Protein AF-A0A9N9KCC9-F1 (afdb_monomer_lite)

Secondary structure (DSSP, 8-state):
--------HHHHHHHHHHHHHHHSTTTTSHHHHHHHHHSTTTTT-TTS-HHHHHHHHHHHHHHHHHHHHHHHHHHHHHHHHHHHHHHHS--

pLDDT: mean 84.53, std 13.95, range [43.78, 96.81]

Foldseek 3Di:
DDDPPPPPPVVVVVVVVVVCCVVPPPCLALVNCLVLCVDPVRVVVPVDDPVSNVSNVVVNVVVVVVVVVVVVVVVVVVVVVVVVVVVVPPD

Sequence (91 aa):
AYTPISIDIDEIKNNLYNAMNHYWPNLTSPSSLLPSLLDPRCKNLSFVSFPERFATENLLREEYDKLKNHIDKEKKNARTEVKSSAKKNTK

Organism: NCBI:txid60492

Structure (mmCIF, N/CA/C/O backbone):
data_AF-A0A9N9KCC9-F1
#
_entry.id   AF-A0A9N9KCC9-F1
#
loop_
_atom_site.group_PDB
_atom_site.id
_atom_site.type_symbol
_atom_site.label_atom_id
_atom_site.label_alt_id
_atom_site.label_comp_id
_atom_site.label_asym_id
_atom_site.label_entity_id
_atom_site.label_seq_id
_atom_site.pdbx_PDB_ins_code
_atom_site.Cartn_x
_atom_site.Cartn_y
_atom_site.Cartn_z
_atom_site.occupancy
_atom_site.B_iso_or_equiv
_atom_site.auth_seq_id
_atom_site.auth_comp_id
_atom_site.auth_asym_id
_atom_site.auth_atom_id
_atom_site.pdbx_PDB_model_num
ATOM 1 N N . ALA A 1 1 ? 18.153 -6.339 -47.487 1.00 49.47 1 ALA A N 1
ATOM 2 C CA . ALA A 1 1 ? 18.643 -6.792 -46.172 1.00 49.47 1 ALA A CA 1
ATOM 3 C C . ALA A 1 1 ? 17.526 -6.569 -45.165 1.00 49.47 1 ALA A C 1
ATOM 5 O O . ALA A 1 1 ? 17.030 -5.454 -45.093 1.00 49.47 1 ALA A O 1
ATOM 6 N N . TYR A 1 2 ? 17.063 -7.617 -44.485 1.00 56.62 2 TYR A N 1
ATOM 7 C CA . TYR A 1 2 ? 16.041 -7.491 -43.446 1.00 56.62 2 TYR A CA 1
ATOM 8 C C . TYR A 1 2 ? 16.769 -7.240 -42.125 1.00 56.62 2 TYR A C 1
ATOM 10 O O . TYR A 1 2 ? 17.455 -8.128 -41.628 1.00 56.62 2 TYR A O 1
ATOM 18 N N . THR A 1 3 ? 16.705 -6.018 -41.606 1.00 61.22 3 THR A N 1
ATOM 19 C CA . THR A 1 3 ? 17.191 -5.708 -40.258 1.00 61.22 3 THR A CA 1
ATOM 20 C C . THR A 1 3 ? 16.079 -6.077 -39.281 1.00 61.22 3 THR A C 1
ATOM 22 O O . THR A 1 3 ? 14.997 -5.491 -39.377 1.00 61.22 3 THR A O 1
ATOM 25 N N . PRO A 1 4 ? 16.279 -7.040 -38.366 1.00 61.97 4 PRO A N 1
ATOM 26 C CA . PRO A 1 4 ? 15.312 -7.282 -37.310 1.00 61.97 4 PRO A CA 1
ATOM 27 C C . PRO A 1 4 ? 15.193 -5.989 -36.509 1.00 61.97 4 PRO A C 1
ATOM 29 O O . PRO A 1 4 ? 16.202 -5.463 -36.042 1.00 61.97 4 PRO A O 1
ATOM 32 N N . ILE A 1 5 ? 13.979 -5.458 -36.387 1.00 66.69 5 ILE A N 1
ATOM 33 C CA . ILE A 1 5 ? 13.704 -4.372 -35.452 1.00 66.69 5 ILE A CA 1
ATOM 34 C C . ILE A 1 5 ? 13.980 -4.963 -34.071 1.00 66.69 5 ILE A C 1
ATOM 36 O O . ILE A 1 5 ? 13.192 -5.764 -33.567 1.00 66.69 5 ILE A O 1
ATOM 40 N N . SER A 1 6 ? 15.133 -4.641 -33.487 1.00 68.62 6 SER A N 1
ATOM 41 C CA . SER A 1 6 ? 15.373 -4.894 -32.075 1.00 68.62 6 SER A CA 1
ATOM 42 C C . SER A 1 6 ? 14.457 -3.941 -31.328 1.00 68.62 6 SER A C 1
ATOM 44 O O . SER A 1 6 ? 14.753 -2.755 -31.203 1.00 68.62 6 SER A O 1
ATOM 46 N N . ILE A 1 7 ? 13.293 -4.441 -30.931 1.00 73.56 7 ILE A N 1
ATOM 47 C CA . ILE A 1 7 ? 12.386 -3.695 -30.074 1.00 73.56 7 ILE A CA 1
ATOM 48 C C . ILE A 1 7 ? 13.141 -3.445 -28.773 1.00 73.56 7 ILE A C 1
ATOM 50 O O . ILE A 1 7 ? 13.427 -4.391 -28.034 1.00 73.56 7 ILE A O 1
ATOM 54 N N . ASP A 1 8 ? 13.489 -2.186 -28.523 1.00 87.94 8 ASP A N 1
ATOM 55 C CA . ASP A 1 8 ? 14.068 -1.787 -27.254 1.00 87.94 8 ASP A CA 1
ATOM 56 C C . ASP A 1 8 ? 12.957 -1.813 -26.201 1.00 87.94 8 ASP A C 1
ATOM 58 O O . ASP A 1 8 ? 12.094 -0.936 -26.105 1.00 87.94 8 ASP A O 1
ATOM 62 N N . ILE A 1 9 ? 12.940 -2.902 -25.439 1.00 90.94 9 ILE A N 1
ATOM 63 C CA . ILE A 1 9 ? 11.974 -3.121 -24.369 1.00 90.94 9 ILE A CA 1
ATOM 64 C C . ILE A 1 9 ? 12.079 -2.005 -23.320 1.00 90.94 9 ILE A C 1
ATOM 66 O O . ILE A 1 9 ? 11.067 -1.655 -22.708 1.00 90.94 9 ILE A O 1
ATOM 70 N N . ASP A 1 10 ? 13.263 -1.436 -23.106 1.00 92.12 10 ASP A N 1
ATOM 71 C CA . ASP A 1 10 ? 13.459 -0.399 -22.099 1.00 92.12 10 ASP A CA 1
ATOM 72 C C . ASP A 1 10 ? 12.925 0.953 -22.579 1.00 92.12 10 ASP A C 1
ATOM 74 O O . ASP A 1 10 ? 12.305 1.670 -21.792 1.00 92.12 10 ASP A O 1
ATOM 78 N N . GLU A 1 11 ? 13.020 1.255 -23.876 1.00 93.06 11 GLU A N 1
ATOM 79 C CA . GLU A 1 11 ? 12.348 2.417 -24.472 1.00 93.06 11 GLU A CA 1
ATOM 80 C C . GLU A 1 11 ? 10.821 2.325 -24.315 1.00 93.06 11 GLU A C 1
ATOM 82 O O . GLU A 1 11 ? 10.173 3.283 -23.884 1.00 93.06 11 GLU A O 1
ATOM 87 N N . ILE A 1 12 ? 10.237 1.150 -24.576 1.00 92.44 12 ILE A N 1
ATOM 88 C CA . ILE A 1 12 ? 8.794 0.930 -24.399 1.00 92.44 12 ILE A CA 1
ATOM 89 C C . ILE A 1 12 ? 8.384 1.107 -22.934 1.00 92.44 12 ILE A C 1
ATOM 91 O O . ILE A 1 12 ? 7.402 1.800 -22.654 1.00 92.44 12 ILE A O 1
ATOM 95 N N . LYS A 1 13 ? 9.123 0.508 -21.991 1.00 92.31 13 LYS A N 1
ATOM 96 C CA . LYS A 1 13 ? 8.847 0.659 -20.552 1.00 92.31 13 LYS A CA 1
ATOM 97 C C . LYS A 1 13 ? 8.923 2.119 -20.123 1.00 92.31 13 LYS A C 1
ATOM 99 O O . LYS A 1 13 ? 8.044 2.571 -19.395 1.00 92.31 13 LYS A O 1
ATOM 104 N N . ASN A 1 14 ? 9.938 2.850 -20.581 1.00 94.12 14 ASN A N 1
ATOM 105 C CA . ASN A 1 14 ? 10.125 4.258 -20.243 1.00 94.12 14 ASN A CA 1
ATOM 106 C C . ASN A 1 14 ? 8.985 5.120 -20.789 1.00 94.12 14 ASN A C 1
ATOM 108 O O . ASN A 1 14 ? 8.419 5.923 -20.051 1.00 94.12 14 ASN A O 1
ATOM 112 N N . ASN A 1 15 ? 8.592 4.916 -22.047 1.00 94.88 15 ASN A N 1
ATOM 113 C CA . ASN A 1 15 ? 7.469 5.638 -22.642 1.00 94.88 15 ASN A CA 1
ATOM 114 C C . ASN A 1 15 ? 6.157 5.350 -21.906 1.00 94.88 15 ASN A C 1
ATOM 116 O O . ASN A 1 15 ? 5.399 6.276 -21.613 1.00 94.88 15 ASN A O 1
ATOM 120 N N . LEU A 1 16 ? 5.914 4.088 -21.541 1.00 93.50 16 LEU A N 1
ATOM 121 C CA . LEU A 1 16 ? 4.741 3.711 -20.758 1.00 93.50 16 LEU A CA 1
ATOM 122 C C . LEU A 1 16 ? 4.768 4.338 -19.359 1.00 93.50 16 LEU A C 1
ATOM 124 O O . LEU A 1 16 ? 3.771 4.914 -18.936 1.00 93.50 16 LEU A O 1
ATOM 128 N N . TYR A 1 17 ? 5.901 4.273 -18.658 1.00 90.25 17 TYR A N 1
ATOM 129 C CA . TYR A 1 17 ? 6.069 4.877 -17.336 1.00 90.25 17 TYR A CA 1
ATOM 130 C C . TYR A 1 17 ? 5.837 6.392 -17.372 1.00 90.25 17 TYR A C 1
ATOM 132 O O . TYR A 1 17 ? 5.102 6.933 -16.547 1.00 90.25 17 TYR A O 1
ATOM 140 N N . ASN A 1 18 ? 6.390 7.075 -18.376 1.00 93.06 18 ASN A N 1
ATOM 141 C CA . ASN A 1 18 ? 6.195 8.508 -18.573 1.00 93.06 18 ASN A CA 1
ATOM 142 C C . ASN A 1 18 ? 4.726 8.850 -18.842 1.00 93.06 18 ASN A C 1
ATOM 144 O O . ASN A 1 18 ? 4.200 9.784 -18.239 1.00 93.06 18 ASN A O 1
ATOM 148 N N . ALA A 1 19 ? 4.044 8.074 -19.689 1.00 93.88 19 ALA A N 1
ATOM 149 C CA . ALA A 1 19 ? 2.616 8.247 -19.935 1.00 93.88 19 ALA A CA 1
ATOM 150 C C . ALA A 1 19 ? 1.791 8.013 -18.659 1.00 93.88 19 ALA A C 1
ATOM 152 O O . ALA A 1 19 ? 0.913 8.814 -18.339 1.00 93.88 19 ALA A O 1
ATOM 153 N N . MET A 1 20 ? 2.103 6.962 -17.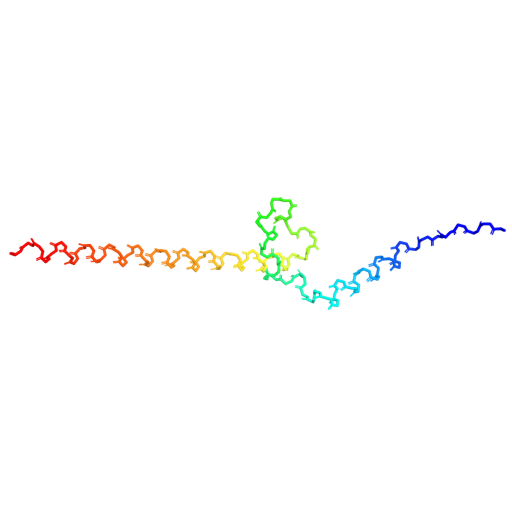894 1.00 91.44 20 MET A N 1
ATOM 154 C CA . MET A 1 20 ? 1.432 6.672 -16.627 1.00 91.44 20 MET A CA 1
ATOM 155 C C . MET A 1 20 ? 1.577 7.826 -15.634 1.00 91.44 20 MET A C 1
ATOM 157 O O . MET A 1 20 ? 0.583 8.261 -15.061 1.00 91.44 20 MET A O 1
ATOM 161 N N . ASN A 1 21 ? 2.786 8.369 -15.489 1.00 88.88 21 ASN A N 1
ATOM 162 C CA . ASN A 1 21 ? 3.039 9.513 -14.615 1.00 88.88 21 ASN A CA 1
ATOM 163 C C . ASN A 1 21 ? 2.360 10.797 -15.098 1.00 88.88 21 ASN A C 1
ATOM 165 O O . ASN A 1 21 ? 1.942 11.610 -14.276 1.00 88.88 21 ASN A O 1
ATOM 169 N N . HIS A 1 22 ? 2.256 10.992 -16.415 1.00 92.31 22 HIS A N 1
ATOM 170 C CA . HIS A 1 22 ? 1.628 12.172 -17.000 1.00 92.31 22 HIS A CA 1
ATOM 171 C C . HIS A 1 22 ? 0.109 12.187 -16.785 1.00 92.31 22 HIS A C 1
ATOM 173 O O . HIS A 1 22 ? -0.443 13.205 -16.374 1.00 92.31 22 HIS A O 1
ATOM 179 N N . TYR A 1 23 ? -0.565 11.063 -17.049 1.00 91.50 23 TYR A N 1
ATOM 180 C CA . TYR A 1 23 ? -2.026 10.979 -16.968 1.00 91.50 23 TYR A CA 1
ATOM 181 C C . TYR A 1 23 ? -2.546 10.645 -15.570 1.00 91.50 23 TYR A C 1
ATOM 183 O O . TYR A 1 23 ? -3.625 11.105 -15.196 1.00 91.50 23 TYR A O 1
ATOM 191 N N . TRP A 1 24 ? -1.791 9.875 -14.786 1.00 88.19 24 TRP A N 1
ATOM 192 C CA . TRP A 1 24 ? -2.154 9.502 -13.420 1.00 88.19 24 TRP A CA 1
ATOM 193 C C . TRP A 1 24 ? -1.064 9.923 -12.433 1.00 88.19 24 TRP A C 1
ATOM 195 O O . TRP A 1 24 ? -0.390 9.078 -11.831 1.00 88.19 24 TRP A O 1
ATOM 205 N N . PRO A 1 25 ? -0.890 11.239 -12.223 1.00 81.75 25 PRO A N 1
ATOM 206 C CA . PRO A 1 25 ? -0.005 11.710 -11.177 1.00 81.75 25 PRO A CA 1
ATOM 207 C C . PRO A 1 25 ? -0.506 11.171 -9.829 1.00 81.75 25 PRO A C 1
ATOM 209 O O . PRO A 1 25 ? -1.692 11.263 -9.510 1.00 81.75 25 PRO A O 1
ATOM 212 N N . ASN A 1 26 ? 0.406 10.627 -9.020 1.00 85.62 26 ASN A N 1
ATOM 213 C CA . ASN A 1 26 ? 0.131 10.081 -7.682 1.00 85.62 26 ASN A CA 1
ATOM 214 C C . ASN A 1 26 ? -0.591 8.715 -7.646 1.00 85.62 26 ASN A C 1
ATOM 216 O O . ASN A 1 26 ? -1.384 8.445 -6.737 1.00 85.62 26 ASN A O 1
ATOM 220 N N . LEU A 1 27 ? -0.278 7.817 -8.587 1.00 84.50 27 LEU A N 1
ATOM 221 C CA . LEU A 1 27 ? -0.708 6.406 -8.570 1.00 84.50 27 LEU A CA 1
ATOM 222 C C . LEU A 1 27 ? -0.393 5.672 -7.257 1.00 84.50 27 LEU A C 1
ATOM 224 O O . LEU A 1 27 ? -1.151 4.795 -6.852 1.00 84.50 27 LEU A O 1
ATOM 228 N N . THR A 1 28 ? 0.700 6.038 -6.584 1.00 84.50 28 THR A N 1
ATOM 229 C CA . THR A 1 28 ? 1.124 5.425 -5.316 1.00 84.50 28 THR A CA 1
ATOM 230 C C . THR A 1 28 ? 0.622 6.170 -4.078 1.00 84.50 28 THR A C 1
ATOM 232 O O . THR A 1 28 ? 0.972 5.814 -2.954 1.00 84.50 28 THR A O 1
ATOM 235 N N . SER A 1 29 ? -0.222 7.196 -4.248 1.00 91.31 29 SER A N 1
ATOM 236 C CA . SER A 1 29 ? -0.814 7.878 -3.097 1.00 91.31 29 SER A CA 1
ATOM 237 C C . SER A 1 29 ? -1.754 6.947 -2.321 1.00 91.31 29 SER A C 1
ATOM 239 O O . SER A 1 29 ? -2.451 6.127 -2.928 1.00 91.31 29 SER A O 1
ATOM 241 N N . PRO A 1 30 ? -1.840 7.097 -0.987 1.00 90.88 30 PRO A N 1
ATOM 242 C CA . PRO A 1 30 ? -2.695 6.250 -0.162 1.00 90.88 30 PRO A CA 1
ATOM 243 C C . PRO A 1 30 ? -4.153 6.178 -0.630 1.00 90.88 30 PRO A C 1
ATOM 245 O O . PRO A 1 30 ? -4.748 5.106 -0.641 1.00 90.88 30 PRO A O 1
ATOM 248 N N . SER A 1 31 ? -4.737 7.290 -1.079 1.00 90.12 31 SER A N 1
ATOM 249 C CA . SER A 1 31 ? -6.117 7.321 -1.579 1.00 90.12 31 SER A CA 1
ATOM 250 C C . SER A 1 31 ? -6.302 6.505 -2.861 1.00 90.12 31 SER A C 1
ATOM 252 O O . SER A 1 31 ? -7.293 5.785 -2.984 1.00 90.12 31 SER A O 1
ATOM 254 N N . SER A 1 32 ? -5.344 6.566 -3.789 1.00 90.12 32 SER A N 1
ATOM 255 C CA . SER A 1 32 ? -5.359 5.786 -5.035 1.00 90.12 32 SER A CA 1
ATOM 256 C C . SER A 1 32 ? -5.166 4.286 -4.796 1.00 90.12 32 SER A C 1
ATOM 258 O O . SER A 1 32 ? -5.650 3.469 -5.578 1.00 90.12 32 SER A O 1
ATOM 260 N N . LEU A 1 33 ? -4.485 3.909 -3.710 1.00 92.69 33 LEU A N 1
ATOM 261 C CA . LEU A 1 33 ? -4.202 2.515 -3.358 1.00 92.69 33 LEU A CA 1
ATOM 262 C C . LEU A 1 33 ? -5.310 1.845 -2.530 1.00 92.69 33 LEU A C 1
ATOM 264 O O . 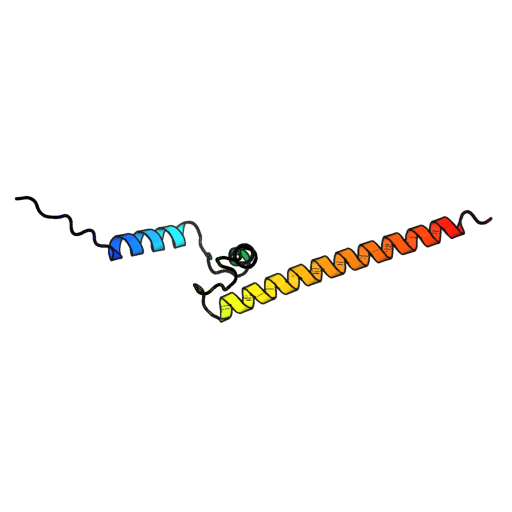LEU A 1 33 ? -5.323 0.617 -2.434 1.00 92.69 33 LEU A O 1
ATOM 268 N N . LEU A 1 34 ? -6.262 2.606 -1.975 1.00 92.62 34 LEU A N 1
ATOM 269 C CA . LEU A 1 34 ? -7.371 2.062 -1.177 1.00 92.62 34 LEU A CA 1
ATOM 270 C C . LEU A 1 34 ? -8.138 0.923 -1.877 1.00 92.62 34 LEU A C 1
ATOM 272 O O . LEU A 1 34 ? -8.341 -0.112 -1.239 1.00 92.62 34 LEU A O 1
ATOM 276 N N . PRO A 1 35 ? -8.534 1.032 -3.165 1.00 91.31 35 PRO A N 1
ATOM 277 C CA . PRO A 1 35 ? -9.249 -0.053 -3.840 1.00 91.31 35 PRO A CA 1
ATOM 278 C C . PRO A 1 35 ? -8.415 -1.334 -3.946 1.00 91.31 35 PRO A C 1
ATOM 280 O O . PRO A 1 35 ? -8.953 -2.435 -3.852 1.00 91.31 35 PRO A O 1
ATOM 283 N N . SER A 1 36 ? -7.095 -1.200 -4.084 1.00 92.50 36 SER A N 1
ATOM 284 C CA . SER A 1 36 ? -6.172 -2.332 -4.192 1.00 92.50 36 SER A CA 1
ATOM 285 C C . SER A 1 36 ? -6.091 -3.150 -2.901 1.00 92.50 36 SER A C 1
ATOM 287 O O . SER A 1 36 ? -5.851 -4.352 -2.964 1.00 92.50 36 SER A O 1
ATOM 289 N N . LEU A 1 37 ? -6.352 -2.549 -1.731 1.00 92.81 37 LEU A N 1
ATOM 290 C CA . LEU A 1 37 ? -6.460 -3.293 -0.467 1.00 92.81 37 LEU A CA 1
ATOM 291 C C . LEU A 1 37 ? -7.674 -4.233 -0.427 1.00 92.81 37 LEU A C 1
ATOM 293 O O . LEU A 1 37 ? -7.670 -5.206 0.327 1.00 92.81 37 LEU A O 1
ATOM 297 N N . LEU A 1 38 ? -8.703 -3.954 -1.232 1.00 90.69 38 LEU A N 1
ATOM 298 C CA . LEU A 1 38 ? -9.933 -4.745 -1.292 1.00 90.69 38 LEU A CA 1
ATOM 299 C C . LEU A 1 38 ? -9.865 -5.872 -2.328 1.00 90.69 38 LEU A C 1
ATOM 301 O O . LEU A 1 38 ? -10.663 -6.807 -2.259 1.00 90.69 38 LEU A O 1
ATOM 305 N N . ASP A 1 39 ? -8.917 -5.819 -3.265 1.00 91.75 39 ASP A N 1
ATOM 306 C CA . ASP A 1 39 ? -8.694 -6.886 -4.236 1.00 91.75 39 ASP A CA 1
ATOM 307 C C . ASP A 1 39 ? -7.679 -7.905 -3.676 1.00 91.75 39 ASP A C 1
ATOM 309 O O . ASP A 1 39 ? -6.509 -7.572 -3.457 1.00 91.75 39 ASP A O 1
ATOM 313 N N . PRO A 1 40 ? -8.068 -9.180 -3.474 1.00 91.94 40 PRO A N 1
ATOM 314 C CA . PRO A 1 40 ? -7.185 -10.208 -2.926 1.00 91.94 40 PRO A CA 1
ATOM 315 C C . PRO A 1 40 ? -5.873 -10.406 -3.690 1.00 91.94 40 PRO A C 1
ATOM 317 O O . PRO A 1 40 ? -4.902 -10.889 -3.104 1.00 91.94 40 PRO A O 1
ATOM 320 N N . ARG A 1 41 ? -5.842 -10.058 -4.982 1.00 92.50 41 ARG A N 1
ATOM 321 C CA . ARG A 1 41 ? -4.675 -10.221 -5.856 1.00 92.50 41 ARG A CA 1
ATOM 322 C C . ARG A 1 41 ? -3.599 -9.175 -5.584 1.00 92.50 41 ARG A C 1
ATOM 324 O O . ARG A 1 41 ? -2.421 -9.472 -5.757 1.00 92.50 41 ARG A O 1
ATOM 331 N N . CYS A 1 42 ? -3.984 -7.974 -5.156 1.00 90.38 42 CYS A N 1
ATOM 332 C CA . CYS A 1 42 ? -3.063 -6.861 -4.921 1.00 90.38 42 CYS A CA 1
ATOM 333 C C . CYS A 1 42 ? -3.118 -6.282 -3.499 1.00 90.38 42 CYS A C 1
ATOM 335 O O . CYS A 1 42 ? -2.363 -5.352 -3.211 1.00 90.38 42 CYS A O 1
ATOM 337 N N . LYS A 1 43 ? -3.881 -6.895 -2.580 1.00 91.19 43 LYS A N 1
ATOM 338 C CA . LYS A 1 43 ? -4.011 -6.479 -1.168 1.00 91.19 43 LYS A CA 1
ATOM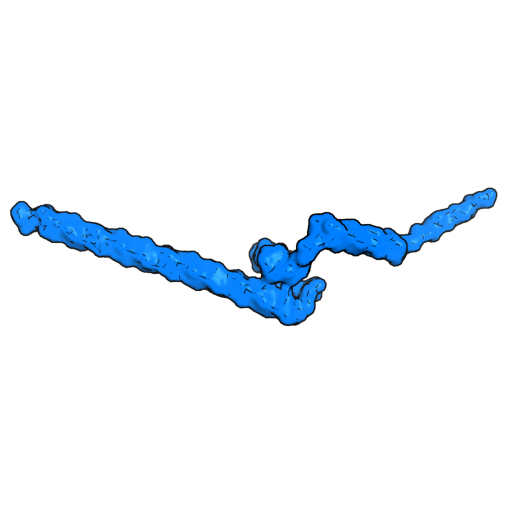 339 C C . LYS A 1 43 ? -2.686 -6.277 -0.429 1.00 91.19 43 LYS A C 1
ATOM 341 O O . LYS A 1 43 ? -2.619 -5.556 0.556 1.00 91.19 43 LYS A O 1
ATOM 346 N N . ASN A 1 44 ? -1.630 -6.950 -0.881 1.00 91.06 44 ASN A N 1
ATOM 347 C CA . ASN A 1 44 ? -0.316 -6.924 -0.245 1.00 91.06 44 ASN A CA 1
ATOM 348 C C . ASN A 1 44 ? 0.450 -5.629 -0.550 1.00 91.06 44 ASN A C 1
ATOM 350 O O . ASN A 1 44 ? 1.472 -5.384 0.090 1.00 91.06 44 ASN A O 1
ATOM 354 N N . LEU A 1 45 ? 0.014 -4.874 -1.570 1.00 91.25 45 LEU A N 1
ATOM 355 C CA . LEU A 1 45 ? 0.677 -3.675 -2.082 1.00 91.25 45 LEU A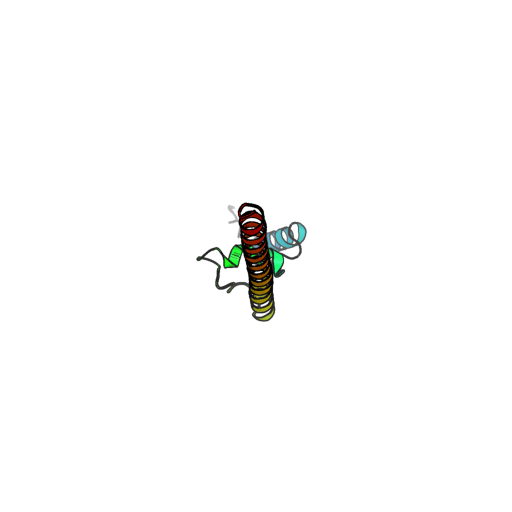 CA 1
ATOM 356 C C . LEU A 1 45 ? 2.197 -3.874 -2.253 1.00 91.25 45 LEU A C 1
ATOM 358 O O . LEU A 1 45 ? 2.998 -3.008 -1.928 1.00 91.25 45 LEU A O 1
ATOM 362 N N . SER A 1 46 ? 2.617 -5.044 -2.752 1.00 90.69 46 SER A N 1
ATOM 363 C CA . SER A 1 46 ? 4.039 -5.420 -2.847 1.00 90.69 46 SER A CA 1
ATOM 364 C C . SER A 1 46 ? 4.827 -4.623 -3.889 1.00 90.69 46 SER A C 1
ATOM 366 O O . SER A 1 46 ? 6.039 -4.778 -3.985 1.00 90.69 46 SER A O 1
ATOM 368 N N . PHE A 1 47 ? 4.134 -3.820 -4.695 1.00 88.56 47 PHE A N 1
ATOM 369 C CA . PHE A 1 47 ? 4.696 -2.985 -5.753 1.00 88.56 47 PHE A CA 1
ATOM 370 C C . PHE A 1 47 ? 4.987 -1.544 -5.300 1.00 88.56 47 PHE A C 1
ATOM 372 O O . PHE A 1 47 ? 5.529 -0.776 -6.088 1.00 88.56 47 PHE A O 1
ATOM 379 N N . VAL A 1 48 ? 4.638 -1.169 -4.063 1.00 90.56 48 VAL A N 1
ATOM 380 C CA . VAL A 1 48 ? 4.939 0.154 -3.482 1.00 90.56 48 VAL A CA 1
ATOM 381 C C . VAL A 1 48 ? 5.882 0.039 -2.291 1.00 90.56 48 VAL A C 1
ATOM 383 O O . VAL A 1 48 ? 6.138 -1.051 -1.771 1.00 90.56 48 VAL A O 1
ATOM 386 N N . SER A 1 49 ? 6.410 1.178 -1.848 1.00 92.19 49 SER A N 1
ATOM 387 C CA . SER A 1 49 ? 7.289 1.228 -0.686 1.00 92.19 49 SER A CA 1
ATOM 388 C C . SER A 1 49 ? 6.531 0.936 0.618 1.00 92.19 49 SER A C 1
ATOM 390 O O . SER A 1 49 ? 5.321 1.149 0.738 1.00 92.19 49 SER A O 1
ATOM 392 N N . PHE A 1 50 ? 7.254 0.464 1.638 1.00 92.50 50 PHE A N 1
ATOM 393 C CA . PHE A 1 50 ? 6.673 0.194 2.957 1.00 92.50 50 PHE A CA 1
ATOM 394 C C . PHE A 1 50 ? 5.953 1.415 3.572 1.00 92.50 50 PHE A C 1
ATOM 396 O O . PHE A 1 50 ? 4.838 1.234 4.064 1.00 92.50 50 PHE A O 1
ATOM 403 N N . PRO A 1 51 ? 6.506 2.649 3.522 1.00 93.44 51 PRO A N 1
ATOM 404 C CA . PRO A 1 51 ? 5.804 3.833 4.021 1.00 93.44 51 PRO A CA 1
ATOM 405 C C . PRO A 1 51 ? 4.464 4.097 3.321 1.00 93.44 51 PRO A C 1
ATOM 407 O O . PRO A 1 51 ? 3.477 4.382 3.995 1.00 93.44 51 PRO A O 1
ATOM 410 N N . GLU A 1 52 ? 4.402 3.967 1.991 1.00 92.00 52 GLU A N 1
ATOM 411 C CA . GLU A 1 52 ? 3.169 4.176 1.212 1.00 92.00 52 GLU A CA 1
ATOM 412 C C . GLU A 1 52 ? 2.112 3.127 1.558 1.00 92.00 52 GLU A C 1
ATOM 414 O O . GLU A 1 52 ? 0.945 3.453 1.796 1.00 92.00 52 GLU A O 1
ATOM 419 N N . ARG A 1 53 ? 2.531 1.863 1.664 1.00 93.81 53 ARG A N 1
ATOM 420 C CA . ARG A 1 53 ? 1.660 0.775 2.103 1.00 93.81 53 ARG A CA 1
ATOM 421 C C . ARG A 1 53 ? 1.095 1.042 3.499 1.00 93.81 53 ARG A C 1
ATOM 423 O O . ARG A 1 53 ? -0.115 0.959 3.687 1.00 93.81 53 ARG A O 1
ATOM 430 N N . PHE A 1 54 ? 1.950 1.388 4.459 1.00 94.12 54 PHE A N 1
ATOM 431 C CA . PHE A 1 54 ? 1.533 1.665 5.833 1.00 94.12 54 PHE A CA 1
ATOM 432 C C . PHE A 1 54 ? 0.561 2.851 5.909 1.00 94.12 54 PHE A C 1
ATOM 434 O O . PHE A 1 54 ? -0.462 2.777 6.588 1.00 94.12 54 PHE A O 1
ATOM 441 N N . ALA A 1 55 ? 0.835 3.925 5.165 1.00 95.12 55 ALA A N 1
ATOM 442 C CA . ALA A 1 55 ? -0.063 5.071 5.072 1.00 95.12 55 ALA A CA 1
ATOM 443 C C . ALA A 1 55 ? -1.433 4.687 4.484 1.00 95.12 55 ALA A C 1
ATOM 445 O O . ALA A 1 55 ? -2.463 5.139 4.981 1.00 95.12 55 ALA A O 1
ATOM 446 N N . THR A 1 56 ? -1.459 3.812 3.475 1.00 94.75 56 THR A N 1
ATOM 447 C CA . THR A 1 56 ? -2.698 3.291 2.870 1.00 94.75 56 THR A CA 1
ATOM 448 C C . THR A 1 56 ? -3.509 2.453 3.858 1.00 94.75 56 THR A C 1
ATOM 450 O O . THR A 1 56 ? -4.717 2.644 3.993 1.00 94.75 56 THR A O 1
ATOM 453 N N . GLU A 1 57 ? -2.855 1.543 4.584 1.00 95.06 57 GLU A N 1
ATOM 454 C CA . GLU A 1 57 ? -3.506 0.705 5.598 1.00 95.06 57 GLU A CA 1
ATOM 455 C C . GLU A 1 57 ? -4.089 1.551 6.746 1.00 95.06 57 GLU A C 1
ATOM 457 O O . GLU A 1 57 ? -5.207 1.292 7.202 1.00 95.06 57 GLU A O 1
ATOM 462 N N . ASN A 1 58 ? -3.373 2.594 7.183 1.00 96.31 58 ASN A N 1
ATOM 463 C CA . ASN A 1 58 ? -3.871 3.529 8.195 1.00 96.31 58 ASN A CA 1
ATOM 464 C C . ASN A 1 58 ? -5.076 4.323 7.698 1.00 96.31 58 ASN A C 1
ATOM 466 O O . ASN A 1 58 ? -6.070 4.415 8.414 1.00 96.31 58 ASN A O 1
ATOM 470 N N . LEU A 1 59 ? -5.026 4.830 6.464 1.00 96.31 59 LEU A N 1
ATOM 471 C CA . LEU A 1 59 ? -6.148 5.552 5.870 1.00 96.31 59 LEU A CA 1
ATOM 472 C C . LEU A 1 59 ? -7.410 4.678 5.823 1.00 96.31 59 LEU A C 1
ATOM 474 O O . LEU A 1 59 ? -8.490 5.128 6.201 1.00 96.31 59 LEU A O 1
ATOM 478 N N . LEU A 1 60 ? -7.277 3.404 5.434 1.00 95.31 60 LEU A N 1
ATOM 479 C CA . LEU A 1 60 ? -8.400 2.463 5.437 1.00 95.31 60 LEU A CA 1
ATOM 480 C C . LEU A 1 60 ? -8.971 2.257 6.848 1.00 95.31 60 LEU A C 1
ATOM 482 O O . LEU A 1 60 ? -10.190 2.206 7.025 1.00 95.31 60 LEU A O 1
ATOM 486 N N . ARG A 1 61 ? -8.100 2.140 7.857 1.00 96.00 61 ARG A N 1
ATOM 487 C CA . ARG A 1 61 ? -8.514 1.989 9.256 1.00 96.00 61 ARG A CA 1
ATOM 488 C C . ARG A 1 61 ? -9.277 3.213 9.753 1.00 96.00 61 ARG A C 1
ATOM 490 O O . ARG A 1 61 ? -10.326 3.056 10.369 1.00 96.00 61 ARG A O 1
ATOM 497 N N . GLU A 1 62 ? -8.785 4.410 9.455 1.00 96.50 62 GLU A N 1
ATOM 498 C CA . GLU A 1 62 ? -9.448 5.660 9.826 1.00 96.50 62 GLU A CA 1
ATOM 499 C C . GLU A 1 62 ? -10.840 5.773 9.198 1.00 96.50 62 GLU A C 1
ATOM 501 O O . GLU A 1 62 ? -11.802 6.101 9.893 1.00 96.50 62 GLU A O 1
ATOM 506 N N . GLU A 1 63 ? -10.975 5.467 7.905 1.00 94.69 63 GLU A N 1
ATOM 507 C CA . GLU A 1 63 ? -12.273 5.478 7.219 1.00 94.69 63 GLU A 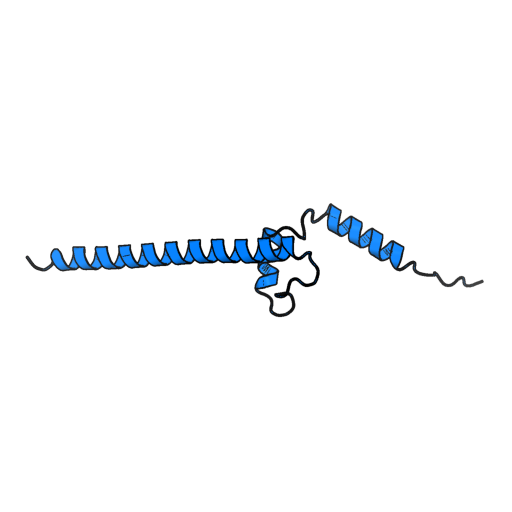CA 1
ATOM 508 C C . GLU A 1 63 ? -13.241 4.441 7.801 1.00 94.69 63 GLU A C 1
ATOM 510 O O . GLU A 1 63 ? -14.418 4.735 8.037 1.00 94.69 63 GLU A O 1
ATOM 515 N N . TYR A 1 64 ? -12.741 3.247 8.121 1.00 95.00 64 TYR A N 1
ATOM 516 C CA . TYR A 1 64 ? -13.532 2.227 8.799 1.00 95.00 64 TYR A CA 1
ATOM 517 C C . TYR A 1 64 ? -14.024 2.698 10.175 1.00 95.00 64 TYR A C 1
ATOM 519 O O . TYR A 1 64 ? -15.210 2.566 10.488 1.00 95.00 64 TYR A O 1
ATOM 527 N N . ASP A 1 65 ? -13.145 3.281 10.990 1.00 96.81 65 ASP A N 1
ATOM 528 C CA . ASP A 1 65 ? -13.496 3.761 12.326 1.00 96.81 65 ASP A CA 1
ATOM 529 C C . ASP A 1 65 ? -14.494 4.925 12.264 1.00 96.81 65 ASP A C 1
ATOM 531 O O . ASP A 1 65 ? -15.444 4.966 13.054 1.00 96.81 65 ASP A O 1
ATOM 535 N N . LYS A 1 66 ? -14.356 5.839 11.293 1.00 96.00 66 LYS A N 1
ATOM 536 C CA . LYS A 1 66 ? -15.348 6.898 11.030 1.00 96.00 66 LYS A CA 1
ATOM 537 C C . LYS A 1 66 ? -16.723 6.303 10.731 1.00 96.00 66 LYS A C 1
ATOM 539 O O . LYS A 1 66 ? -17.707 6.696 11.366 1.00 96.00 66 LYS A O 1
ATOM 544 N N . LEU A 1 67 ? -16.792 5.334 9.817 1.00 95.50 67 LEU A N 1
ATOM 545 C CA . LEU A 1 67 ? -18.047 4.689 9.430 1.00 95.50 67 LEU A CA 1
ATOM 546 C C . LEU A 1 67 ? -18.675 3.919 10.598 1.00 95.50 67 LEU A C 1
ATOM 548 O O . LEU A 1 67 ? -19.870 4.055 10.867 1.00 95.50 67 LEU A O 1
ATOM 552 N N . LYS A 1 68 ? -17.871 3.154 11.340 1.00 95.25 68 LYS A N 1
ATOM 553 C CA . LYS A 1 68 ? -18.320 2.412 12.523 1.00 95.25 68 LYS A CA 1
ATOM 554 C C . LYS A 1 68 ? -18.903 3.348 13.582 1.00 95.25 68 LYS A C 1
ATOM 556 O O . LYS A 1 68 ? -20.009 3.117 14.067 1.00 95.25 68 LYS A O 1
ATOM 561 N N . ASN A 1 69 ? -18.204 4.442 13.880 1.00 94.88 69 ASN A N 1
ATOM 562 C CA . ASN A 1 69 ? -18.667 5.453 14.828 1.00 94.88 69 ASN A CA 1
ATOM 563 C C . ASN A 1 69 ? -19.969 6.125 14.372 1.00 94.88 69 ASN A C 1
ATOM 565 O O . ASN A 1 69 ? -20.832 6.413 15.204 1.00 94.88 69 ASN A O 1
ATOM 569 N N . HIS A 1 70 ? -20.131 6.373 13.070 1.00 94.25 70 HIS A N 1
ATOM 570 C CA . HIS A 1 70 ? -21.374 6.900 12.510 1.00 94.25 70 HIS A CA 1
ATOM 571 C C . HIS A 1 70 ? -22.539 5.920 12.712 1.00 94.25 70 HIS A C 1
ATOM 573 O O . HIS A 1 70 ? -23.575 6.291 13.260 1.00 94.25 70 HIS A O 1
ATOM 579 N N . ILE A 1 71 ? -22.346 4.645 12.365 1.00 93.12 71 ILE A N 1
ATOM 580 C CA . ILE A 1 71 ? -23.352 3.588 12.548 1.00 93.12 71 ILE A CA 1
ATOM 581 C C . ILE A 1 71 ? -23.751 3.444 14.025 1.00 93.12 71 ILE A C 1
ATOM 583 O O . ILE A 1 71 ? -24.930 3.276 14.344 1.00 93.12 71 ILE A O 1
ATOM 587 N N . ASP A 1 72 ? -22.791 3.524 14.944 1.00 92.69 72 ASP A N 1
ATOM 588 C CA . ASP A 1 72 ? -23.066 3.418 16.376 1.00 92.69 72 ASP A CA 1
ATOM 589 C C . ASP A 1 72 ? -23.852 4.622 16.916 1.00 92.69 72 ASP A C 1
ATOM 591 O O . ASP A 1 72 ? -24.686 4.457 17.813 1.00 92.69 72 ASP A O 1
ATOM 595 N N . LYS A 1 73 ? -23.637 5.825 16.364 1.00 91.38 73 LYS A N 1
ATOM 596 C CA . LYS A 1 73 ? -24.449 7.014 16.673 1.00 91.38 73 LYS A CA 1
ATOM 597 C C . LYS A 1 73 ? -25.887 6.847 16.179 1.00 91.38 73 LYS A C 1
ATOM 599 O O . LYS A 1 73 ? -26.810 7.011 16.974 1.00 91.38 73 LYS A O 1
ATOM 604 N N . GLU A 1 74 ? -26.076 6.421 14.933 1.00 88.88 74 GLU A N 1
ATOM 605 C CA . GLU A 1 74 ? -27.401 6.166 14.345 1.00 88.88 74 GLU A CA 1
ATOM 606 C C . GLU A 1 74 ? -28.207 5.144 15.168 1.00 88.88 74 GLU A C 1
ATOM 608 O O . GLU A 1 74 ? -29.360 5.378 15.539 1.00 88.88 74 GLU A O 1
ATOM 613 N N . LYS A 1 75 ? -27.574 4.034 15.570 1.00 85.88 75 LYS A N 1
ATOM 614 C CA . LYS A 1 75 ? -28.208 3.010 16.422 1.00 85.88 75 LYS A CA 1
ATOM 615 C C . LYS A 1 75 ? -28.624 3.543 17.794 1.00 85.88 75 LYS A C 1
ATOM 617 O O . LYS A 1 75 ? -29.644 3.110 18.340 1.00 85.88 75 LYS A O 1
ATOM 622 N N . LYS A 1 76 ? -27.833 4.443 18.389 1.00 83.12 76 LYS A N 1
ATOM 623 C CA . LYS A 1 76 ? -28.173 5.085 19.669 1.00 83.12 76 LYS A CA 1
ATOM 624 C C . LYS A 1 76 ? -29.359 6.031 19.501 1.00 83.12 76 LYS A C 1
ATOM 626 O O . LYS A 1 76 ? -30.283 5.962 20.311 1.00 83.12 76 LYS A O 1
ATOM 631 N N . ASN A 1 77 ? -29.377 6.837 18.444 1.00 78.12 77 ASN A N 1
ATOM 632 C CA . ASN A 1 77 ? -30.466 7.773 18.160 1.00 78.12 77 ASN A CA 1
ATOM 633 C C . ASN A 1 77 ? -31.798 7.028 17.977 1.00 78.12 77 ASN A C 1
ATOM 635 O O . ASN A 1 77 ? -32.744 7.286 18.723 1.00 78.12 77 ASN A O 1
ATOM 639 N N . ALA A 1 78 ? -31.821 5.983 17.142 1.00 71.81 78 ALA A N 1
ATOM 640 C CA . ALA A 1 78 ? -33.005 5.144 16.931 1.00 71.81 78 ALA A CA 1
ATOM 641 C C . ALA A 1 78 ? -33.534 4.500 18.232 1.00 71.81 78 ALA A C 1
ATOM 643 O O . ALA A 1 78 ? -34.737 4.469 18.489 1.00 71.81 78 ALA A O 1
ATOM 644 N N . ARG A 1 79 ? -32.646 4.022 19.120 1.00 68.38 79 ARG A N 1
ATOM 645 C CA . ARG A 1 79 ? -33.051 3.477 20.435 1.00 68.38 79 ARG A CA 1
ATOM 646 C C . ARG A 1 79 ? -33.645 4.530 21.370 1.00 68.38 79 ARG A C 1
ATOM 648 O O . ARG A 1 79 ? -34.437 4.183 22.248 1.00 68.38 79 ARG A O 1
ATOM 655 N N . THR A 1 80 ? -33.236 5.784 21.233 1.00 64.88 80 THR A N 1
ATOM 656 C CA . THR A 1 80 ? -33.689 6.878 22.100 1.00 64.88 80 THR A CA 1
ATOM 657 C C . THR A 1 80 ? -35.072 7.365 21.669 1.00 64.88 80 THR A C 1
ATOM 659 O O . THR A 1 80 ? -35.942 7.569 22.518 1.00 64.88 80 THR A O 1
ATOM 662 N N . GLU A 1 81 ? -35.321 7.421 20.360 1.00 63.25 81 GLU A N 1
ATOM 663 C CA . GLU A 1 81 ? -36.630 7.742 19.784 1.00 63.25 81 GLU A CA 1
ATOM 664 C C . GLU A 1 81 ? -37.695 6.712 20.175 1.00 63.25 81 GLU A C 1
ATOM 666 O O . GLU A 1 81 ? -38.730 7.093 20.722 1.00 63.25 81 GLU A O 1
ATOM 671 N N . VAL A 1 82 ? -37.411 5.410 20.046 1.00 63.03 82 VAL A N 1
ATOM 672 C CA . VAL A 1 82 ? -38.344 4.334 20.444 1.00 63.03 82 VAL A CA 1
ATOM 673 C C . VAL A 1 82 ? -38.737 4.428 21.926 1.00 63.03 82 VAL A C 1
ATOM 675 O O . VAL A 1 82 ? -39.906 4.251 22.276 1.00 63.03 82 VAL A O 1
ATOM 678 N N . LYS A 1 83 ? -37.794 4.770 22.815 1.00 62.28 83 LYS A N 1
ATOM 679 C CA . LYS A 1 83 ? -38.083 4.974 24.247 1.00 62.28 83 LYS A CA 1
ATOM 680 C C . LYS A 1 83 ? -38.941 6.215 24.504 1.00 62.28 83 LYS A C 1
ATOM 682 O O . LYS A 1 83 ? -39.766 6.198 25.417 1.00 62.28 83 LYS A O 1
ATOM 687 N N . SER A 1 84 ? -38.758 7.278 23.723 1.00 59.31 84 SER A N 1
ATOM 688 C CA . SER A 1 84 ? -39.544 8.512 23.839 1.00 59.31 84 SER A CA 1
ATOM 689 C C . SER A 1 84 ? -40.989 8.338 23.350 1.00 59.31 84 SER A C 1
ATOM 691 O O . SER A 1 84 ? -41.911 8.877 23.963 1.00 59.31 84 SER A O 1
ATOM 693 N N . SER A 1 85 ? -41.200 7.515 22.317 1.00 59.00 85 SER A N 1
ATOM 694 C CA . SER A 1 85 ? -42.521 7.185 21.774 1.00 59.00 85 SER A CA 1
ATOM 695 C C . SER A 1 85 ? -43.291 6.226 22.681 1.00 59.00 85 SER A C 1
ATOM 697 O O . SER A 1 85 ? -44.482 6.423 22.912 1.00 59.00 85 SER A O 1
ATOM 699 N N . ALA A 1 86 ? -42.611 5.241 23.280 1.00 58.12 86 ALA A N 1
ATOM 700 C CA . ALA A 1 86 ? -43.228 4.328 24.244 1.00 58.12 86 ALA A CA 1
ATOM 701 C C . ALA A 1 86 ? -43.757 5.063 25.489 1.00 58.12 86 ALA A C 1
ATOM 703 O O . ALA A 1 86 ? -44.825 4.7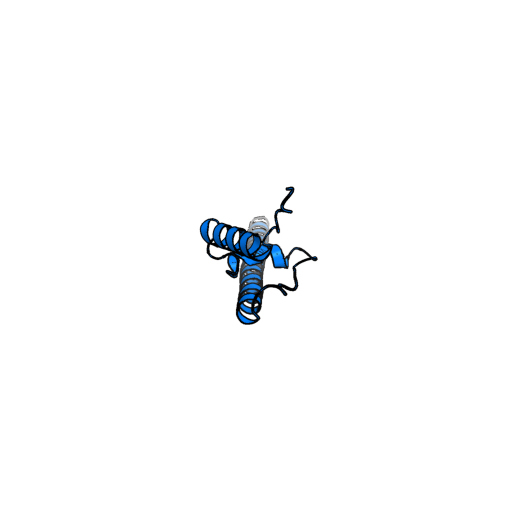30 25.990 1.00 58.12 86 ALA A O 1
ATOM 704 N N . LYS A 1 87 ? -43.053 6.109 25.949 1.00 56.00 87 LYS A N 1
ATOM 705 C CA . LYS A 1 87 ? -43.439 6.906 27.127 1.00 56.00 87 LYS A CA 1
ATOM 706 C C . LYS A 1 87 ? -44.619 7.859 26.875 1.00 56.00 87 LYS A C 1
ATOM 708 O O . LYS A 1 87 ? -45.230 8.316 27.835 1.00 56.00 87 LYS A O 1
ATOM 713 N N . LYS A 1 88 ? -44.937 8.168 25.610 1.00 55.88 88 LYS A N 1
ATOM 714 C CA . LYS A 1 88 ? -46.097 8.997 25.224 1.00 55.88 88 LYS A CA 1
ATOM 715 C C . LYS A 1 88 ? -47.405 8.205 25.119 1.00 55.88 88 LYS A C 1
ATOM 717 O O . LYS A 1 88 ? -48.458 8.804 25.276 1.00 55.88 88 LYS A O 1
ATOM 722 N N . ASN A 1 89 ? -47.338 6.887 24.923 1.00 54.41 89 ASN A N 1
ATOM 723 C CA . ASN A 1 89 ? -48.514 6.016 24.779 1.00 54.41 89 ASN A CA 1
ATOM 724 C C . ASN A 1 89 ? -48.986 5.375 26.101 1.00 54.41 89 ASN A C 1
ATOM 726 O O . ASN A 1 89 ? -49.823 4.480 26.076 1.00 54.41 89 ASN A O 1
ATOM 730 N N . THR A 1 90 ? -48.439 5.782 27.252 1.00 52.50 90 THR A N 1
ATOM 731 C CA . THR A 1 90 ? -48.792 5.241 28.584 1.00 52.50 90 THR A CA 1
ATOM 732 C C . THR A 1 90 ? -49.468 6.276 29.491 1.00 52.50 90 THR A C 1
ATOM 734 O O . THR A 1 90 ? -49.266 6.264 30.706 1.00 52.50 90 THR A O 1
ATOM 737 N N . LYS A 1 91 ? -50.236 7.200 28.910 1.00 43.78 91 LYS A N 1
ATOM 738 C CA . LYS A 1 91 ? -51.073 8.144 29.654 1.00 43.78 91 LYS A CA 1
ATOM 739 C C . LYS A 1 91 ? -52.521 8.025 29.221 1.00 43.78 91 LYS A C 1
ATOM 741 O O . LYS A 1 91 ? -52.732 7.927 27.994 1.00 43.78 91 LYS A O 1
#

Radius of gyration: 25.75 Å; chains: 1; bounding box: 70×22×76 Å